Protein AF-A0A7S4QZ35-F1 (afdb_monomer_lite)

Radius of gyration: 28.63 Å; chains: 1; bounding box: 71×38×89 Å

Structure (mmCIF, N/CA/C/O backbone):
data_AF-A0A7S4QZ35-F1
#
_entry.id   AF-A0A7S4QZ35-F1
#
loop_
_atom_site.group_PDB
_atom_site.id
_atom_site.type_symbol
_atom_site.label_atom_id
_atom_site.label_alt_id
_atom_site.label_comp_id
_atom_site.label_asym_id
_atom_site.label_entity_id
_atom_site.label_seq_id
_atom_site.pdbx_PDB_ins_code
_atom_site.Cartn_x
_atom_site.Cartn_y
_atom_site.Cartn_z
_atom_site.occupancy
_atom_site.B_iso_or_equiv
_atom_site.auth_seq_id
_atom_site.auth_comp_id
_atom_site.auth_asym_id
_atom_site.auth_atom_id
_atom_site.pdbx_PDB_model_num
ATOM 1 N N . ALA A 1 1 ? -52.023 5.844 42.954 1.00 55.44 1 ALA A N 1
ATOM 2 C CA . ALA A 1 1 ? -52.613 7.054 42.353 1.00 55.44 1 ALA A CA 1
ATOM 3 C C . ALA A 1 1 ? -52.082 7.156 40.933 1.00 55.44 1 ALA A C 1
ATOM 5 O O . ALA A 1 1 ? -50.873 7.075 40.758 1.00 55.44 1 ALA A O 1
ATOM 6 N N . ALA A 1 2 ? -52.988 7.188 39.960 1.00 48.50 2 ALA A N 1
ATOM 7 C CA . ALA A 1 2 ? -52.720 7.178 38.527 1.00 48.50 2 ALA A CA 1
ATOM 8 C C . ALA A 1 2 ? -52.979 8.568 37.924 1.00 48.50 2 ALA A C 1
ATOM 10 O O . ALA A 1 2 ? -53.923 9.232 38.344 1.00 48.50 2 ALA A O 1
ATOM 11 N N . SER A 1 3 ? -52.171 8.937 36.931 1.00 65.69 3 SER A N 1
ATOM 12 C CA . SER A 1 3 ? -52.403 9.934 35.868 1.00 65.69 3 SER A CA 1
ATOM 13 C C . SER A 1 3 ? -51.435 9.504 34.757 1.00 65.69 3 SER A C 1
ATOM 15 O O . SER A 1 3 ? -50.241 9.433 35.025 1.00 65.69 3 SER A O 1
ATOM 17 N N . ASP A 1 4 ? -51.799 8.986 33.586 1.00 56.06 4 ASP A N 1
ATOM 18 C CA . ASP A 1 4 ? -52.865 9.275 32.612 1.00 56.06 4 ASP A CA 1
ATOM 19 C C . ASP A 1 4 ? -52.855 10.706 32.054 1.00 56.06 4 ASP A C 1
ATOM 21 O O . ASP A 1 4 ? -53.325 11.641 32.700 1.00 56.06 4 ASP A O 1
ATOM 25 N N . ALA A 1 5 ? -52.238 10.825 30.874 1.00 55.06 5 ALA A N 1
ATOM 26 C CA . ALA A 1 5 ? -52.517 11.716 29.739 1.00 55.06 5 ALA A CA 1
ATOM 27 C C . ALA A 1 5 ? -51.363 11.467 28.735 1.00 55.06 5 ALA A C 1
ATOM 29 O O . ALA A 1 5 ? -50.205 11.648 29.091 1.00 55.06 5 ALA A O 1
ATOM 30 N N . GLY A 1 6 ? -51.520 10.951 27.515 1.00 52.12 6 GLY A N 1
ATOM 31 C CA . GLY A 1 6 ? -52.610 11.097 26.556 1.00 52.12 6 GLY A CA 1
ATOM 32 C C . GLY A 1 6 ? -52.130 12.019 25.426 1.00 52.12 6 GLY A C 1
ATOM 33 O O . GLY A 1 6 ? -51.984 13.215 25.658 1.00 52.12 6 GLY A O 1
ATOM 34 N N . GLY A 1 7 ? -51.870 11.484 24.223 1.00 51.53 7 GLY A N 1
ATOM 35 C CA . GLY A 1 7 ? -51.596 12.315 23.040 1.00 51.53 7 GLY A CA 1
ATOM 36 C C . GLY A 1 7 ? -50.907 11.623 21.854 1.00 51.53 7 GLY A C 1
ATOM 37 O O . GLY A 1 7 ? -49.728 11.846 21.615 1.00 51.53 7 GLY A O 1
ATOM 38 N N . GLU A 1 8 ? -51.665 10.854 21.075 1.00 46.75 8 GLU A N 1
ATOM 39 C CA . GLU A 1 8 ? -51.383 10.447 19.680 1.00 46.75 8 GLU A CA 1
ATOM 40 C C . GLU A 1 8 ? -52.633 10.827 18.842 1.00 46.75 8 GLU A C 1
ATOM 42 O O . GLU A 1 8 ? -53.695 11.019 19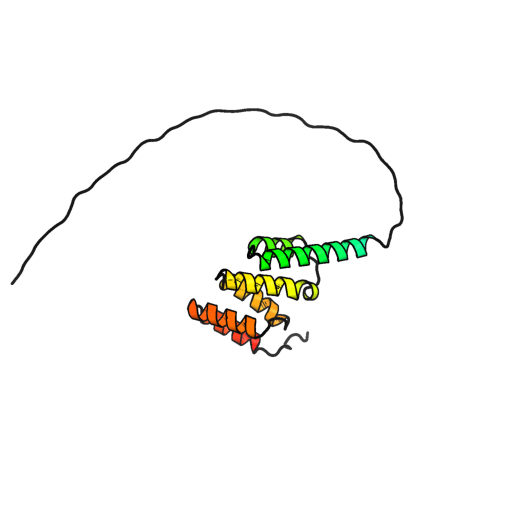.445 1.00 46.75 8 GLU A O 1
ATOM 47 N N . PRO A 1 9 ? -52.658 10.730 17.496 1.00 68.94 9 PRO A N 1
ATOM 48 C CA . PRO A 1 9 ? -51.851 11.307 16.404 1.00 68.94 9 PRO A CA 1
ATOM 49 C C . PRO A 1 9 ? -52.755 12.229 15.508 1.00 68.94 9 PRO A C 1
ATOM 51 O O . PRO A 1 9 ? -53.852 12.577 15.952 1.00 68.94 9 PRO A O 1
ATOM 54 N N . PRO A 1 10 ? -52.396 12.651 14.263 1.00 58.56 10 PRO A N 1
ATOM 55 C CA . PRO A 1 10 ? -52.648 11.774 13.108 1.00 58.56 10 PRO A CA 1
ATOM 56 C C . PRO A 1 10 ? -51.717 11.921 11.877 1.00 58.56 10 PRO A C 1
ATOM 58 O O . PRO A 1 10 ? -51.077 12.930 11.603 1.00 58.56 10 PRO A O 1
ATOM 61 N N . ARG A 1 11 ? -51.763 10.829 11.113 1.00 63.19 11 ARG A N 1
ATOM 62 C CA . ARG A 1 11 ? -51.490 10.577 9.689 1.00 63.19 11 ARG A CA 1
ATOM 63 C C . ARG A 1 11 ? -51.537 11.787 8.739 1.00 63.19 11 ARG A C 1
ATOM 65 O O . ARG A 1 11 ? -52.526 12.512 8.701 1.00 63.19 11 ARG A O 1
ATOM 72 N N . GLY A 1 12 ? -50.554 11.849 7.840 1.00 49.62 12 GLY A N 1
ATOM 73 C CA . GLY A 1 12 ? -50.600 12.630 6.602 1.00 49.62 12 GLY A CA 1
ATOM 74 C C . GLY A 1 12 ? -49.978 11.847 5.446 1.00 49.62 12 GLY A C 1
ATOM 75 O O . GLY A 1 12 ? -48.761 11.792 5.311 1.00 49.62 12 GLY A O 1
ATOM 76 N N . SER A 1 13 ? -50.830 11.207 4.650 1.00 58.34 13 SER A N 1
ATOM 77 C CA . SER A 1 13 ? -50.514 10.593 3.359 1.00 58.34 13 SER A CA 1
ATOM 78 C C . SER A 1 13 ? -50.276 11.659 2.286 1.00 58.34 13 SER A C 1
ATOM 80 O O . SER A 1 13 ? -51.043 12.616 2.223 1.00 58.34 13 SER A O 1
ATOM 82 N N . ALA A 1 14 ? -49.304 11.441 1.396 1.00 45.22 14 ALA A N 1
ATOM 83 C CA . ALA A 1 14 ? -49.311 11.988 0.034 1.00 45.22 14 ALA A CA 1
ATOM 84 C C . ALA A 1 14 ? -48.357 11.192 -0.886 1.00 45.22 14 ALA A C 1
ATOM 86 O O . ALA A 1 14 ? -47.163 11.457 -0.965 1.00 45.22 14 ALA A O 1
ATOM 87 N N . GLU A 1 15 ? -48.918 10.197 -1.568 1.00 44.91 15 GLU A N 1
ATOM 88 C CA . GLU A 1 15 ? -48.561 9.769 -2.937 1.00 44.91 15 GLU A CA 1
ATOM 89 C C . GLU A 1 15 ? -49.453 10.588 -3.916 1.00 44.91 15 GLU A C 1
ATOM 91 O O . GLU A 1 15 ? -50.362 11.263 -3.411 1.00 44.91 15 GLU A O 1
ATOM 96 N N . PRO A 1 16 ? -49.439 10.455 -5.267 1.00 65.50 16 PRO A N 1
ATOM 97 C CA . PRO A 1 16 ? -48.447 10.129 -6.328 1.00 65.50 16 PRO A CA 1
ATOM 98 C C . PRO A 1 16 ? -48.373 11.352 -7.339 1.00 65.50 16 PRO A C 1
ATOM 100 O O . PRO A 1 16 ? -48.768 12.429 -6.892 1.00 65.50 16 PRO A O 1
ATOM 103 N N . PRO A 1 17 ? -47.940 11.342 -8.647 1.00 54.59 17 PRO A N 1
ATOM 104 C CA . PRO A 1 17 ? -47.811 10.227 -9.598 1.00 54.59 17 PRO A CA 1
ATOM 105 C C . PRO A 1 17 ? -46.654 10.207 -10.619 1.00 54.59 17 PRO A C 1
ATOM 107 O O . PRO A 1 17 ? -45.898 11.149 -10.843 1.00 54.59 17 PRO A O 1
ATOM 110 N N . ALA A 1 18 ? -46.612 9.049 -11.284 1.00 49.12 18 ALA A N 1
ATOM 111 C CA . ALA A 1 18 ? -45.853 8.691 -12.468 1.00 49.12 18 ALA A CA 1
ATOM 112 C C . ALA A 1 18 ? -45.934 9.712 -13.616 1.00 49.12 18 ALA A C 1
ATOM 114 O O . ALA A 1 18 ? -47.011 10.203 -13.967 1.00 49.12 18 ALA A O 1
ATOM 115 N N . ARG A 1 19 ? -44.806 9.898 -14.312 1.00 50.28 19 ARG A N 1
ATOM 116 C CA . ARG A 1 19 ? -44.796 10.275 -15.728 1.00 50.28 19 ARG A CA 1
ATOM 117 C C . ARG A 1 19 ? -43.917 9.325 -16.531 1.00 50.28 19 ARG A C 1
ATOM 119 O O . ARG A 1 19 ? -42.717 9.205 -16.324 1.00 50.28 19 ARG A O 1
ATOM 126 N N . ARG A 1 20 ? -44.614 8.664 -17.444 1.00 48.91 20 ARG A N 1
ATOM 127 C CA . ARG A 1 20 ? -44.186 7.836 -18.563 1.00 48.91 20 ARG A CA 1
ATOM 128 C C . ARG A 1 20 ? -43.852 8.780 -19.724 1.00 48.91 20 ARG A C 1
ATOM 130 O O . ARG A 1 20 ? -44.698 9.614 -20.038 1.00 48.91 20 ARG A O 1
ATOM 137 N N . VAL A 1 21 ? -42.697 8.635 -20.370 1.00 53.06 21 VAL A N 1
ATOM 138 C CA . VAL A 1 21 ? -42.530 8.983 -21.792 1.00 53.06 21 VAL A CA 1
ATOM 139 C C . VAL A 1 21 ? -41.656 7.910 -22.430 1.00 53.06 21 VAL A C 1
ATOM 141 O O . VAL A 1 21 ? -40.621 7.526 -21.893 1.00 53.06 21 VAL A O 1
ATOM 144 N N . GLU A 1 22 ? -42.181 7.385 -23.526 1.00 43.41 22 GLU A N 1
ATOM 145 C CA . GLU A 1 22 ? -41.656 6.326 -24.374 1.00 43.41 22 GLU A CA 1
ATOM 146 C C . GLU A 1 22 ? -40.783 6.895 -25.511 1.00 43.41 22 GLU A C 1
ATOM 148 O O . GLU A 1 22 ? -40.751 8.106 -25.718 1.00 43.41 22 GLU A O 1
ATOM 153 N N . ALA A 1 23 ? -40.231 5.970 -26.310 1.00 38.00 23 ALA A N 1
ATOM 154 C CA . ALA A 1 23 ? -39.703 6.120 -27.677 1.00 38.00 23 ALA A CA 1
ATOM 155 C C . ALA A 1 23 ? -38.266 6.668 -27.804 1.00 38.00 23 ALA A C 1
ATOM 157 O O . ALA A 1 23 ? -37.895 7.621 -27.136 1.00 38.00 23 ALA A O 1
ATOM 158 N N . GLY A 1 24 ? -37.379 6.129 -28.646 1.00 38.22 24 GLY A N 1
ATOM 159 C CA . GLY A 1 24 ? -37.439 5.087 -29.687 1.00 38.22 24 GLY A CA 1
ATOM 160 C C . GLY A 1 24 ? -36.023 4.489 -29.853 1.00 38.22 24 GLY A C 1
ATOM 161 O O . GLY A 1 24 ? -35.055 5.083 -29.392 1.00 38.22 24 GLY A O 1
ATOM 162 N N . ALA A 1 25 ? -35.848 3.223 -30.232 1.00 40.72 25 ALA A N 1
ATOM 163 C CA . ALA A 1 25 ? -35.999 2.656 -31.577 1.00 40.72 25 ALA A CA 1
ATOM 164 C C . ALA A 1 25 ? -34.894 3.093 -32.569 1.00 40.72 25 ALA A C 1
ATOM 166 O O . ALA A 1 25 ? -34.857 4.251 -32.963 1.00 40.72 25 ALA A O 1
ATOM 167 N N . GLU A 1 26 ? -34.107 2.085 -32.995 1.00 39.38 26 GLU A N 1
ATOM 168 C CA . GLU A 1 26 ? -33.440 1.927 -34.313 1.00 39.38 26 GLU A CA 1
ATOM 169 C C . GLU A 1 26 ? -32.233 2.855 -34.600 1.00 39.38 26 GLU A C 1
ATOM 171 O O . GLU A 1 26 ? -32.204 3.995 -34.171 1.00 39.38 26 GLU A O 1
ATOM 176 N N . ALA A 1 27 ? -31.134 2.484 -35.270 1.00 43.72 27 ALA A N 1
ATOM 177 C CA . ALA A 1 27 ? -30.767 1.422 -36.216 1.00 43.72 27 ALA A CA 1
ATOM 178 C C . ALA A 1 27 ? -29.223 1.227 -36.125 1.00 43.72 27 ALA A C 1
ATOM 180 O O . ALA A 1 27 ? -28.507 2.168 -35.802 1.00 43.72 27 ALA A O 1
ATOM 181 N N . ALA A 1 28 ? -28.656 0.018 -36.148 1.00 40.12 28 ALA A N 1
ATOM 182 C CA . ALA A 1 28 ? -28.185 -0.736 -37.321 1.00 40.12 28 ALA A CA 1
ATOM 183 C C . ALA A 1 28 ? -27.243 0.003 -38.309 1.00 40.12 28 ALA A C 1
ATOM 185 O O . ALA A 1 28 ? -27.608 1.031 -38.869 1.00 40.12 28 ALA A O 1
ATOM 186 N N . ALA A 1 29 ? -26.129 -0.687 -38.623 1.00 37.31 29 ALA A N 1
ATOM 187 C CA . ALA A 1 29 ? -25.191 -0.512 -39.750 1.00 37.31 29 ALA A CA 1
ATOM 188 C C . ALA A 1 29 ? -24.117 0.593 -39.564 1.00 37.31 29 ALA A C 1
ATOM 190 O O . ALA A 1 29 ? -24.411 1.661 -39.057 1.00 37.31 29 ALA A O 1
ATOM 191 N N . THR A 1 30 ? -22.831 0.418 -39.884 1.00 40.03 30 THR A N 1
ATOM 192 C CA . THR A 1 30 ? -22.180 -0.391 -40.929 1.00 40.03 30 THR A CA 1
ATOM 193 C C . THR A 1 30 ? -20.739 -0.756 -40.556 1.00 40.03 30 THR A C 1
ATOM 195 O O . THR A 1 30 ? -20.040 -0.011 -39.875 1.00 40.03 30 THR A O 1
ATOM 198 N N . ALA A 1 31 ? -20.297 -1.894 -41.083 1.00 41.00 31 ALA A N 1
ATOM 199 C CA . ALA A 1 31 ? -18.917 -2.344 -41.122 1.00 41.00 31 ALA A CA 1
ATOM 200 C C . ALA A 1 31 ? -18.062 -1.597 -42.173 1.00 41.00 31 ALA A C 1
ATOM 202 O O . ALA A 1 31 ? -18.588 -0.995 -43.109 1.00 41.00 31 ALA A O 1
ATOM 203 N N . THR A 1 32 ? -16.756 -1.868 -42.071 1.00 41.31 32 THR A N 1
ATOM 204 C CA . THR A 1 32 ? -15.733 -1.999 -43.132 1.00 41.31 32 THR A CA 1
ATOM 205 C C . THR A 1 32 ? -14.934 -0.779 -43.622 1.00 41.31 32 THR A C 1
ATOM 207 O O . THR A 1 32 ? -15.470 0.205 -44.111 1.00 41.31 32 THR A O 1
ATOM 210 N N . GLU A 1 33 ? -13.611 -1.002 -43.568 1.00 40.97 33 GLU A N 1
ATOM 211 C CA . GLU A 1 33 ? -12.550 -0.582 -44.498 1.00 40.97 33 GLU A CA 1
ATOM 212 C C . GLU A 1 33 ? -11.994 0.848 -44.449 1.00 40.97 33 GLU A C 1
ATOM 214 O O . GLU A 1 33 ? -12.456 1.762 -45.120 1.00 40.97 33 GLU A O 1
ATOM 219 N N . ALA A 1 34 ? -10.829 0.959 -43.803 1.00 43.00 34 ALA A N 1
ATOM 220 C CA . ALA A 1 34 ? -9.659 1.572 -44.430 1.00 43.00 34 ALA A CA 1
ATOM 221 C C . ALA A 1 34 ? -8.405 0.791 -44.004 1.00 43.00 34 ALA A C 1
ATOM 223 O O . ALA A 1 34 ? -7.752 1.093 -43.008 1.00 43.00 34 ALA A O 1
ATOM 224 N N . ALA A 1 35 ? -8.128 -0.280 -44.746 1.00 42.12 35 ALA A N 1
ATOM 225 C CA . ALA A 1 35 ? -6.802 -0.869 -44.831 1.00 42.12 35 ALA A CA 1
ATOM 226 C C . ALA A 1 35 ? -5.953 -0.081 -45.844 1.00 42.12 35 ALA A C 1
ATOM 228 O O . ALA A 1 35 ? -6.508 0.557 -46.737 1.00 42.12 35 ALA A O 1
ATOM 229 N N . GLN A 1 36 ? -4.633 -0.290 -45.755 1.00 44.47 36 GLN A N 1
ATOM 230 C CA . GLN A 1 36 ? -3.531 0.164 -46.629 1.00 44.47 36 GLN A CA 1
ATOM 231 C C . GLN A 1 36 ? -2.868 1.466 -46.153 1.00 44.47 36 GLN A C 1
ATOM 233 O O . GLN A 1 36 ? -3.544 2.444 -45.875 1.00 44.47 36 GLN A O 1
ATOM 238 N N . ALA A 1 37 ? -1.548 1.569 -46.017 1.00 41.09 37 ALA A N 1
ATOM 239 C CA . ALA A 1 37 ? -0.425 0.766 -46.507 1.00 41.09 37 ALA A CA 1
ATOM 240 C C . ALA A 1 37 ? 0.718 0.899 -45.474 1.00 41.09 37 ALA A C 1
ATOM 242 O O . ALA A 1 37 ? 0.914 1.972 -44.917 1.00 41.09 37 ALA A O 1
ATOM 243 N N . ALA A 1 38 ? 1.323 -0.195 -45.013 1.00 44.09 38 ALA A N 1
ATOM 244 C CA . ALA A 1 38 ? 2.570 -0.736 -45.558 1.00 44.09 38 ALA A CA 1
ATOM 245 C C . ALA A 1 38 ? 3.685 0.312 -45.703 1.00 44.09 38 ALA A C 1
ATOM 247 O O . ALA A 1 38 ? 3.793 0.939 -46.747 1.00 44.09 38 ALA A O 1
ATOM 248 N N . GLU A 1 39 ? 4.554 0.393 -44.695 1.00 48.31 39 GLU A N 1
ATOM 249 C CA . GLU A 1 39 ? 6.001 0.475 -44.905 1.00 48.31 39 GLU A CA 1
ATOM 250 C C . GLU A 1 39 ? 6.633 -0.596 -44.010 1.00 48.31 39 GLU A C 1
ATOM 252 O O . GLU A 1 39 ? 6.498 -0.594 -42.786 1.00 48.31 39 GLU A O 1
ATOM 257 N N . LEU A 1 40 ? 7.239 -1.577 -44.673 1.00 51.72 40 LEU A N 1
ATOM 258 C CA . LEU A 1 40 ? 8.098 -2.594 -44.093 1.00 51.72 40 LEU A CA 1
ATOM 259 C C . LEU A 1 40 ? 9.390 -1.902 -43.656 1.00 51.72 40 LEU A C 1
ATOM 261 O O . LEU A 1 40 ? 10.249 -1.610 -44.483 1.00 51.72 40 LEU A O 1
ATOM 265 N N . GLY A 1 41 ? 9.508 -1.638 -42.361 1.00 42.28 41 GLY A N 1
ATOM 266 C CA . GLY A 1 41 ? 10.779 -1.357 -41.711 1.00 42.28 41 GLY A CA 1
ATOM 267 C C . GLY A 1 41 ? 11.196 -2.582 -40.914 1.00 42.28 41 GLY A C 1
ATOM 268 O O . GLY A 1 41 ? 10.934 -2.649 -39.718 1.00 42.28 41 GLY A O 1
ATOM 269 N N . GLU A 1 42 ? 11.810 -3.563 -41.575 1.00 55.75 42 GLU A N 1
ATOM 270 C CA . GLU A 1 42 ? 12.618 -4.583 -40.901 1.00 55.75 42 GLU A CA 1
ATOM 271 C C . GLU A 1 42 ? 13.869 -3.882 -40.355 1.00 55.75 42 GLU A C 1
ATOM 273 O O . GLU A 1 42 ? 14.906 -3.799 -41.007 1.00 55.75 42 GLU A O 1
ATOM 278 N N . GLY A 1 43 ? 13.716 -3.271 -39.183 1.00 48.81 43 GLY A N 1
ATOM 279 C CA . GLY A 1 43 ? 14.810 -2.801 -38.355 1.00 48.81 43 GLY A CA 1
ATOM 280 C C . GLY A 1 43 ? 14.975 -3.780 -37.209 1.00 48.81 43 GLY A C 1
ATOM 281 O O . GLY A 1 43 ? 14.160 -3.800 -36.291 1.00 48.81 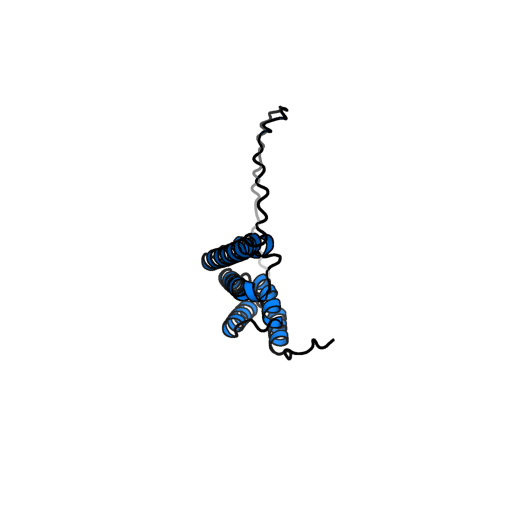43 GLY A O 1
ATOM 282 N N . GLU A 1 44 ? 16.019 -4.598 -37.276 1.00 50.19 44 GLU A N 1
ATOM 283 C CA . GLU A 1 44 ? 16.589 -5.291 -36.124 1.00 50.19 44 GLU A CA 1
ATOM 284 C C . GLU A 1 44 ? 17.029 -4.224 -35.103 1.00 50.19 44 GLU A C 1
ATOM 286 O O . GLU A 1 44 ? 18.154 -3.733 -35.123 1.00 50.19 44 GLU A O 1
ATOM 291 N N . GLY A 1 45 ? 16.088 -3.795 -34.263 1.00 50.16 45 GLY A N 1
ATOM 292 C CA . GLY A 1 45 ? 16.288 -2.901 -33.126 1.00 50.16 45 GLY A CA 1
ATOM 293 C C . GLY A 1 45 ? 16.163 -3.688 -31.828 1.00 50.16 45 GLY A C 1
ATOM 294 O O . GLY A 1 45 ? 15.308 -3.392 -30.998 1.00 50.16 45 GLY A O 1
ATOM 295 N N .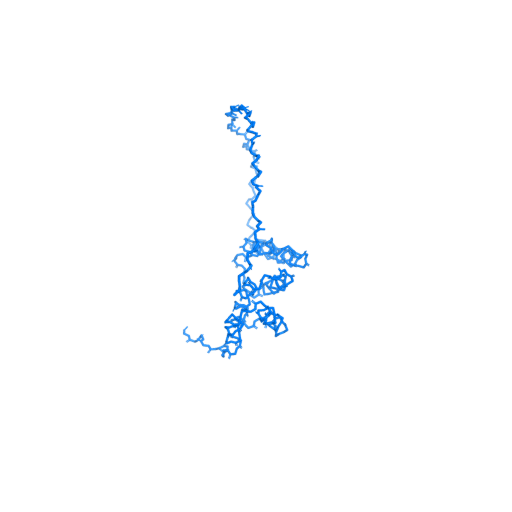 GLU A 1 46 ? 16.965 -4.741 -31.667 1.00 51.25 46 GLU A N 1
ATOM 296 C CA . GLU A 1 46 ? 17.076 -5.505 -30.416 1.00 51.25 46 GLU A CA 1
ATOM 297 C C . GLU A 1 46 ? 17.845 -4.682 -29.360 1.00 51.25 46 GLU A C 1
ATOM 299 O O . GLU A 1 46 ? 18.951 -5.033 -28.954 1.00 51.25 46 GLU A O 1
ATOM 304 N N . GLY A 1 47 ? 17.280 -3.538 -28.959 1.00 51.59 47 GLY A N 1
ATOM 305 C CA . GLY A 1 47 ? 17.874 -2.631 -27.971 1.00 51.59 47 GLY A CA 1
ATOM 306 C C . GLY A 1 47 ? 16.933 -1.548 -27.429 1.00 51.59 47 GLY A C 1
ATOM 307 O O . GLY A 1 47 ? 17.019 -1.232 -26.249 1.00 51.59 47 GLY A O 1
ATOM 308 N N . ASP A 1 48 ? 15.985 -1.044 -28.229 1.00 58.62 48 ASP A N 1
ATOM 309 C CA . ASP A 1 48 ? 15.163 0.122 -27.838 1.00 58.62 48 ASP A CA 1
ATOM 310 C C . ASP A 1 48 ? 13.947 -0.239 -26.958 1.00 58.62 48 ASP A C 1
ATOM 312 O O . ASP A 1 48 ? 13.478 0.566 -26.157 1.00 58.62 48 ASP A O 1
ATOM 316 N N . GLY A 1 49 ? 13.449 -1.478 -27.036 1.00 66.44 49 GLY A N 1
ATOM 317 C CA . GLY A 1 49 ? 12.231 -1.879 -26.315 1.00 66.44 49 GLY A CA 1
ATOM 318 C C . GLY A 1 49 ? 12.387 -1.997 -24.793 1.00 66.44 49 GLY A C 1
ATOM 319 O O . GLY A 1 49 ? 11.395 -1.919 -24.068 1.00 66.44 49 GLY A O 1
ATOM 320 N N . GLU A 1 50 ? 13.609 -2.197 -24.293 1.00 74.31 50 GLU A N 1
ATOM 321 C CA . GLU A 1 50 ? 13.868 -2.293 -22.850 1.00 74.31 50 GLU A CA 1
ATOM 322 C C . GLU A 1 50 ? 13.962 -0.903 -22.201 1.00 74.31 50 GLU A C 1
ATOM 324 O O . GLU A 1 50 ? 13.394 -0.688 -21.129 1.00 74.31 50 GLU A O 1
ATOM 329 N N . GLU A 1 51 ? 14.590 0.062 -22.881 1.00 81.38 51 GLU A N 1
ATOM 330 C CA . GLU A 1 51 ? 14.656 1.457 -22.429 1.00 81.38 51 GLU A CA 1
ATOM 331 C C . GLU A 1 51 ? 13.269 2.116 -22.440 1.00 81.38 51 GLU A C 1
ATOM 333 O O . GLU A 1 51 ? 12.895 2.791 -21.475 1.00 81.38 51 GLU A O 1
ATOM 338 N N . ASP A 1 52 ? 12.464 1.842 -23.471 1.00 86.94 52 ASP A N 1
ATOM 339 C CA . ASP A 1 52 ? 11.080 2.313 -23.562 1.00 86.94 52 ASP A CA 1
ATOM 340 C C . ASP A 1 52 ? 10.202 1.744 -22.434 1.00 86.94 52 ASP A C 1
ATOM 342 O O . ASP A 1 52 ? 9.396 2.464 -21.836 1.00 86.94 52 ASP A O 1
ATOM 346 N N . ALA A 1 53 ? 10.379 0.464 -22.086 1.00 88.00 53 ALA A N 1
ATOM 347 C CA . ALA A 1 53 ? 9.647 -0.166 -20.988 1.00 88.00 53 ALA A CA 1
ATOM 348 C C . ALA A 1 53 ? 10.047 0.405 -19.618 1.00 88.00 53 ALA A C 1
ATOM 350 O O . ALA A 1 53 ? 9.188 0.614 -18.754 1.00 88.00 53 ALA A O 1
ATOM 351 N N . GLU A 1 54 ? 11.336 0.681 -19.402 1.00 90.56 54 GLU A N 1
ATOM 352 C CA . GLU A 1 54 ? 11.802 1.309 -18.166 1.00 90.56 54 GLU A CA 1
ATOM 353 C C . GLU A 1 54 ? 11.290 2.751 -18.039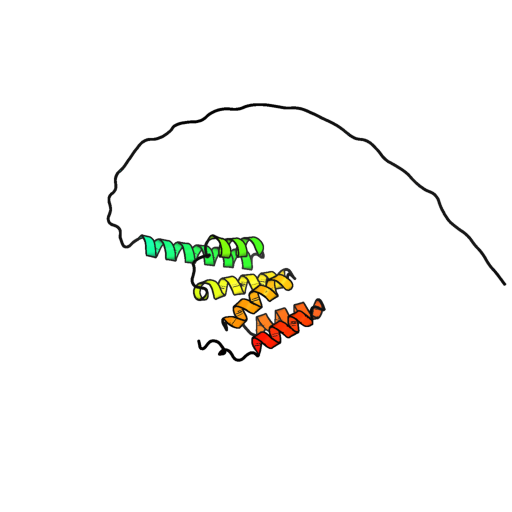 1.00 90.56 54 GLU A C 1
ATOM 355 O O . GLU A 1 54 ? 10.856 3.160 -16.955 1.00 90.56 54 GLU A O 1
ATOM 360 N N . LEU A 1 55 ? 11.291 3.518 -19.135 1.00 93.56 55 LEU A N 1
ATOM 361 C CA . LEU A 1 55 ? 10.737 4.869 -19.162 1.00 93.56 55 LEU A CA 1
ATOM 362 C C . LEU A 1 55 ? 9.236 4.860 -18.848 1.00 93.56 55 LEU A C 1
ATOM 364 O O . LEU A 1 55 ? 8.809 5.573 -17.938 1.00 93.56 55 LEU A O 1
ATOM 368 N N . ALA A 1 56 ? 8.462 3.999 -19.513 1.00 93.81 56 ALA A N 1
ATOM 369 C CA . ALA A 1 56 ? 7.029 3.851 -19.264 1.00 93.81 56 ALA A CA 1
ATOM 370 C C . ALA A 1 56 ? 6.733 3.480 -17.800 1.00 93.81 56 ALA A C 1
ATOM 372 O O . ALA A 1 56 ? 5.833 4.045 -17.174 1.00 93.81 56 ALA A O 1
ATOM 373 N N . LEU A 1 57 ? 7.534 2.587 -17.203 1.00 95.06 57 LEU A N 1
ATOM 374 C CA . LEU A 1 57 ? 7.405 2.240 -15.788 1.00 95.06 57 LEU A CA 1
ATOM 375 C C . LEU A 1 57 ? 7.672 3.446 -14.873 1.00 95.06 57 LEU A C 1
ATOM 377 O O . LEU A 1 57 ? 6.931 3.671 -13.913 1.00 95.06 57 LEU A O 1
ATOM 381 N N . ARG A 1 58 ? 8.721 4.229 -15.148 1.00 96.00 58 ARG A N 1
ATOM 382 C CA . ARG A 1 58 ? 9.035 5.439 -14.368 1.00 96.00 58 ARG A CA 1
ATOM 383 C C . ARG A 1 58 ? 7.903 6.463 -14.455 1.00 96.00 58 ARG A C 1
ATOM 385 O O . ARG A 1 58 ? 7.533 7.037 -13.431 1.00 96.00 58 ARG A O 1
ATOM 392 N N . GLU A 1 59 ? 7.327 6.655 -15.638 1.00 97.19 59 GLU A N 1
ATOM 393 C CA . GLU A 1 59 ? 6.183 7.547 -15.849 1.00 97.19 59 GLU A CA 1
ATOM 394 C C . GLU A 1 59 ? 4.934 7.068 -15.099 1.00 97.19 59 GLU A C 1
ATOM 396 O O . GLU A 1 59 ? 4.293 7.863 -14.407 1.00 97.19 59 GLU A O 1
ATOM 401 N N . ALA A 1 60 ? 4.628 5.770 -15.144 1.00 97.38 60 ALA A N 1
ATOM 402 C CA . ALA A 1 60 ? 3.511 5.184 -14.407 1.00 97.38 60 ALA A CA 1
ATOM 403 C C . ALA A 1 60 ? 3.673 5.343 -12.884 1.00 97.38 60 ALA A C 1
ATOM 405 O O . ALA A 1 60 ? 2.737 5.751 -12.191 1.00 97.38 60 ALA A O 1
ATOM 406 N N . ILE A 1 61 ? 4.876 5.097 -12.352 1.00 97.75 61 ILE A N 1
ATOM 407 C CA . ILE A 1 61 ? 5.194 5.315 -10.932 1.00 97.75 61 ILE A CA 1
ATOM 408 C C . ILE A 1 61 ? 5.028 6.794 -10.561 1.00 97.75 61 ILE A C 1
ATOM 410 O O . ILE A 1 61 ? 4.405 7.107 -9.544 1.00 97.75 61 ILE A O 1
ATOM 414 N N . HIS A 1 62 ? 5.543 7.709 -11.386 1.00 97.88 62 HIS A N 1
ATOM 415 C CA . HIS A 1 62 ? 5.409 9.149 -11.164 1.00 97.88 62 HIS A CA 1
ATOM 416 C C . HIS A 1 62 ? 3.941 9.609 -11.195 1.00 97.88 62 HIS A C 1
ATOM 418 O O . HIS A 1 62 ? 3.521 10.422 -10.364 1.00 97.88 62 HIS A O 1
ATOM 424 N N . CYS A 1 63 ? 3.142 9.063 -12.112 1.00 98.12 63 CYS A N 1
ATOM 425 C CA . CYS A 1 63 ? 1.706 9.311 -12.195 1.00 98.12 63 CYS A CA 1
ATOM 426 C C . CYS A 1 63 ? 0.994 8.860 -10.911 1.00 98.12 63 CYS A C 1
ATOM 428 O O . CYS A 1 63 ? 0.313 9.661 -10.268 1.00 98.12 63 CYS A O 1
ATOM 430 N N . ALA A 1 64 ? 1.232 7.622 -10.465 1.00 98.12 64 ALA A N 1
ATOM 431 C CA . ALA A 1 64 ? 0.655 7.096 -9.229 1.00 98.12 64 ALA A CA 1
ATOM 432 C C . ALA A 1 64 ? 1.042 7.928 -7.992 1.00 98.12 64 ALA A C 1
ATOM 434 O O . ALA A 1 64 ? 0.196 8.196 -7.137 1.00 98.12 64 ALA A O 1
ATOM 435 N N . LEU A 1 65 ? 2.298 8.380 -7.904 1.00 98.00 65 LEU A N 1
ATOM 436 C CA . LEU A 1 65 ? 2.758 9.275 -6.837 1.00 98.00 65 LEU A CA 1
ATOM 437 C C . LEU A 1 65 ? 1.996 10.604 -6.843 1.00 98.00 65 LEU A C 1
ATOM 439 O O . LEU A 1 65 ? 1.508 11.038 -5.799 1.00 98.00 65 LEU A O 1
ATOM 443 N N . SER A 1 66 ? 1.866 11.223 -8.015 1.00 98.25 66 SER A N 1
ATOM 444 C CA . SER A 1 66 ? 1.182 12.510 -8.184 1.00 98.25 66 SER A CA 1
ATOM 445 C C . SER A 1 66 ? -0.301 12.420 -7.812 1.00 98.25 66 SER A C 1
ATOM 447 O O . SER A 1 66 ? -0.821 13.288 -7.107 1.00 98.25 66 SER A O 1
ATOM 449 N N . LEU A 1 67 ? -0.971 11.338 -8.221 1.00 98.44 67 LEU A N 1
ATOM 450 C CA . LEU A 1 67 ? -2.366 11.055 -7.873 1.00 98.44 67 LEU A CA 1
ATOM 451 C C . LEU A 1 67 ? -2.534 10.838 -6.363 1.00 98.44 67 LEU A C 1
ATOM 453 O O . LEU A 1 67 ? -3.382 11.466 -5.730 1.00 98.44 67 LEU A O 1
ATOM 457 N N . ALA A 1 68 ? -1.666 10.034 -5.741 1.00 97.19 68 ALA A N 1
ATOM 458 C CA . ALA A 1 68 ? -1.708 9.807 -4.298 1.00 97.19 68 ALA A CA 1
ATOM 459 C C . ALA A 1 68 ? -1.488 11.105 -3.495 1.00 97.19 68 ALA A C 1
ATOM 461 O O . ALA A 1 68 ? -2.184 11.351 -2.504 1.00 97.19 68 ALA A O 1
ATOM 462 N N . GLN A 1 69 ? -0.556 11.962 -3.925 1.00 96.31 69 GLN A N 1
ATOM 463 C CA . GLN A 1 69 ? -0.312 13.280 -3.323 1.00 96.31 69 GLN A CA 1
ATOM 464 C C . GLN A 1 69 ? -1.513 14.222 -3.482 1.00 96.31 69 GLN A C 1
ATOM 466 O O . GLN A 1 69 ? -1.848 14.942 -2.541 1.00 96.31 69 GLN A O 1
ATOM 471 N N . SER A 1 70 ? -2.196 14.153 -4.626 1.00 96.88 70 SER A N 1
ATOM 472 C CA . SER A 1 70 ? -3.424 14.907 -4.920 1.00 96.88 70 SER A CA 1
ATOM 473 C C . SER A 1 70 ? -4.673 14.324 -4.246 1.00 96.88 70 SER A C 1
ATOM 475 O O . SER A 1 70 ? -5.734 14.940 -4.283 1.00 96.88 70 SER A O 1
ATOM 477 N N . ASN A 1 71 ? -4.522 13.201 -3.531 1.00 93.31 71 ASN A N 1
ATOM 478 C CA . ASN A 1 71 ? -5.569 12.490 -2.792 1.00 93.31 71 ASN A CA 1
ATOM 479 C C . ASN A 1 71 ? -6.567 11.706 -3.673 1.00 93.31 71 ASN A C 1
ATOM 481 O O . ASN A 1 71 ? -7.609 11.271 -3.168 1.00 93.31 71 ASN A O 1
ATOM 485 N N . ASP A 1 72 ? -6.210 11.463 -4.936 1.00 97.19 72 ASP A N 1
ATOM 486 C CA . ASP A 1 72 ? -6.926 10.619 -5.903 1.00 97.19 72 ASP A CA 1
ATOM 487 C C . ASP A 1 72 ? -6.446 9.165 -5.764 1.00 97.19 72 ASP A C 1
ATOM 489 O O . ASP A 1 72 ? -5.698 8.615 -6.574 1.00 97.19 72 ASP A O 1
ATOM 493 N N . VAL A 1 73 ? -6.783 8.564 -4.618 1.00 97.19 73 VAL A N 1
ATOM 494 C CA . VAL A 1 73 ? -6.170 7.300 -4.173 1.00 97.19 73 VAL A CA 1
ATOM 495 C C . VAL A 1 73 ? -6.613 6.104 -5.010 1.00 97.19 73 VAL A C 1
ATOM 497 O O . VAL A 1 73 ? -5.823 5.185 -5.215 1.00 97.19 73 VAL A O 1
ATOM 500 N N . ASP A 1 74 ? -7.862 6.092 -5.477 1.00 97.25 74 ASP A N 1
ATOM 501 C CA . ASP A 1 74 ? -8.390 4.978 -6.267 1.00 97.25 74 ASP A CA 1
ATOM 502 C C . ASP A 1 74 ? -7.742 4.944 -7.661 1.00 97.25 74 ASP A C 1
ATOM 504 O O . ASP A 1 74 ? -7.259 3.887 -8.070 1.00 97.25 74 ASP A O 1
ATOM 508 N N . GLU A 1 75 ? -7.591 6.095 -8.324 1.00 97.88 75 GLU A N 1
ATOM 509 C CA . GLU A 1 75 ? -6.834 6.220 -9.573 1.00 97.88 75 GLU A CA 1
ATOM 510 C C . GLU A 1 75 ? -5.354 5.858 -9.388 1.00 97.88 75 GLU A C 1
ATOM 512 O O . GLU A 1 75 ? -4.792 5.125 -10.200 1.00 97.88 75 GLU A O 1
ATOM 517 N N . ALA A 1 76 ? -4.709 6.305 -8.302 1.00 97.81 76 ALA A N 1
ATOM 518 C CA . ALA A 1 76 ? -3.315 5.947 -8.024 1.00 97.81 76 ALA A CA 1
ATOM 519 C C . ALA A 1 76 ? -3.121 4.423 -7.916 1.00 97.81 76 ALA A C 1
ATOM 521 O O . ALA A 1 76 ? -2.154 3.862 -8.435 1.00 97.81 76 ALA A O 1
ATOM 522 N N . VAL A 1 77 ? -4.054 3.739 -7.249 1.00 97.19 77 VAL A N 1
ATOM 523 C CA . VAL A 1 77 ? -4.053 2.276 -7.109 1.00 97.19 77 VAL A CA 1
ATOM 524 C C . VAL A 1 77 ? -4.310 1.601 -8.448 1.00 97.19 77 VAL A C 1
ATOM 526 O O . VAL A 1 77 ? -3.679 0.586 -8.746 1.00 97.19 77 VAL A O 1
ATOM 529 N N . GLU A 1 78 ? -5.213 2.148 -9.258 1.00 97.56 78 GLU A N 1
ATOM 530 C CA . GLU A 1 78 ? -5.498 1.630 -10.589 1.00 97.56 78 GLU A CA 1
ATOM 531 C C . GLU A 1 78 ? -4.276 1.717 -11.507 1.00 97.56 78 GLU A C 1
ATOM 533 O O . GLU A 1 78 ? -3.930 0.708 -12.120 1.00 97.56 78 GLU A O 1
ATOM 538 N N . VAL A 1 79 ? -3.554 2.842 -11.514 1.00 97.75 79 VAL A N 1
ATOM 539 C CA . VAL A 1 79 ? -2.290 2.983 -12.259 1.00 97.75 79 VAL A CA 1
ATOM 540 C C . VAL A 1 79 ? -1.276 1.930 -11.810 1.00 97.75 79 VAL A C 1
ATOM 542 O O . VAL A 1 79 ? -0.732 1.204 -12.640 1.00 97.75 79 VAL A O 1
ATOM 545 N N . LEU A 1 80 ? -1.066 1.761 -10.499 1.00 96.56 80 LEU A N 1
ATOM 546 C CA . LEU A 1 80 ? -0.140 0.739 -9.993 1.00 96.56 80 LEU A CA 1
ATOM 547 C C . LEU A 1 80 ? -0.565 -0.688 -10.352 1.00 96.56 80 LEU A C 1
ATOM 549 O O . LEU A 1 80 ? 0.282 -1.562 -10.527 1.00 96.56 80 LEU A O 1
ATOM 553 N N . ARG A 1 81 ? -1.868 -0.953 -10.435 1.00 95.94 81 ARG A N 1
ATOM 554 C CA . ARG A 1 81 ? -2.385 -2.278 -10.773 1.00 95.94 81 ARG A CA 1
ATOM 555 C C . ARG A 1 81 ? -2.274 -2.570 -12.265 1.00 95.94 81 ARG A C 1
ATOM 557 O O . ARG A 1 81 ? -1.937 -3.695 -12.612 1.00 95.94 81 ARG A O 1
ATOM 564 N N . CYS A 1 82 ? -2.622 -1.611 -13.116 1.00 95.19 82 CYS A N 1
ATOM 565 C CA . CYS A 1 82 ? -2.720 -1.805 -14.560 1.00 95.19 82 CYS A CA 1
ATOM 566 C C . CYS A 1 82 ? -1.358 -1.632 -15.236 1.00 95.19 82 CYS A C 1
ATOM 568 O O . CYS A 1 82 ? -0.899 -2.540 -15.924 1.00 95.19 82 CYS A O 1
ATOM 570 N N . GLU A 1 83 ? -0.678 -0.521 -14.958 1.00 95.44 83 GLU A N 1
ATOM 571 C CA . GLU A 1 83 ? 0.556 -0.136 -15.651 1.00 95.44 83 GLU A CA 1
ATOM 572 C C . GLU A 1 83 ? 1.802 -0.740 -14.990 1.00 95.44 83 GLU A C 1
ATOM 574 O O . GLU A 1 83 ? 2.789 -1.049 -15.653 1.00 95.44 83 GLU A O 1
ATOM 579 N N . CYS A 1 84 ? 1.750 -0.991 -13.678 1.00 95.00 84 CYS A N 1
ATOM 580 C CA . CYS A 1 84 ? 2.885 -1.531 -12.923 1.00 95.00 84 CYS A CA 1
ATOM 581 C C . CYS A 1 84 ? 2.735 -3.018 -12.545 1.00 95.00 84 CYS A C 1
ATOM 583 O O . CYS A 1 84 ? 3.477 -3.507 -11.691 1.00 95.00 84 CYS A O 1
ATOM 585 N N . ALA A 1 85 ? 1.811 -3.758 -13.172 1.00 92.69 85 ALA A N 1
ATOM 586 C CA . ALA A 1 85 ? 1.458 -5.136 -12.797 1.00 92.69 85 ALA A CA 1
ATOM 587 C C . ALA A 1 85 ? 2.660 -6.097 -12.716 1.00 92.69 85 ALA A C 1
ATOM 589 O O . ALA A 1 85 ? 2.718 -6.965 -11.843 1.00 92.69 85 ALA A O 1
ATOM 590 N N . HIS A 1 86 ? 3.618 -5.932 -13.631 1.00 91.25 86 HIS A N 1
ATOM 591 C CA . HIS A 1 86 ? 4.792 -6.797 -13.778 1.00 91.25 86 HIS A CA 1
ATOM 592 C C . HIS A 1 86 ? 6.062 -6.194 -13.164 1.00 91.25 86 HIS A C 1
ATOM 594 O O . HIS A 1 86 ? 7.126 -6.812 -13.210 1.00 91.25 86 HIS A O 1
ATOM 600 N N . ALA A 1 87 ? 5.970 -4.994 -12.587 1.00 93.12 87 ALA A N 1
ATOM 601 C CA . ALA A 1 87 ? 7.129 -4.299 -12.062 1.00 93.12 87 ALA A CA 1
ATOM 602 C C . ALA A 1 87 ? 7.643 -4.953 -10.766 1.00 93.12 87 ALA A C 1
ATOM 604 O O . ALA A 1 87 ? 6.857 -5.430 -9.935 1.00 93.12 87 ALA A O 1
ATOM 605 N N . PRO A 1 88 ? 8.966 -4.943 -10.524 1.00 91.50 88 PRO A N 1
ATOM 606 C CA . PRO A 1 88 ? 9.521 -5.421 -9.268 1.00 91.50 88 PRO A CA 1
ATOM 607 C C . PRO A 1 88 ? 8.936 -4.654 -8.078 1.00 91.50 88 PRO A C 1
ATOM 609 O O . PRO A 1 88 ? 8.930 -3.424 -8.053 1.00 91.50 88 PRO A O 1
ATOM 612 N N . ARG A 1 89 ? 8.530 -5.367 -7.021 1.00 89.56 89 ARG A N 1
ATOM 613 C CA . ARG A 1 89 ? 7.952 -4.749 -5.808 1.00 89.56 89 ARG A CA 1
ATOM 614 C C . ARG A 1 89 ? 8.837 -3.662 -5.198 1.00 89.56 89 ARG A C 1
ATOM 616 O O . ARG A 1 89 ? 8.328 -2.688 -4.654 1.00 89.56 89 ARG A O 1
ATOM 623 N N . ALA A 1 90 ? 10.156 -3.828 -5.307 1.00 89.38 90 ALA A N 1
ATOM 624 C CA . ALA A 1 90 ? 11.133 -2.852 -4.846 1.00 89.38 90 ALA A CA 1
ATOM 625 C C . ALA A 1 90 ? 11.018 -1.503 -5.575 1.00 89.38 90 ALA A C 1
ATOM 627 O O . ALA A 1 90 ? 11.157 -0.474 -4.919 1.00 89.38 90 ALA A O 1
ATOM 628 N N . ALA A 1 91 ? 10.723 -1.511 -6.880 1.00 92.69 91 ALA A N 1
ATOM 629 C CA . ALA A 1 91 ? 10.531 -0.304 -7.684 1.00 92.69 91 ALA A CA 1
ATOM 630 C C . ALA A 1 91 ? 9.233 0.431 -7.311 1.00 92.69 91 ALA A C 1
ATOM 632 O O . ALA A 1 91 ? 9.168 1.652 -7.374 1.00 92.69 91 ALA A O 1
ATOM 633 N N . LEU A 1 92 ? 8.215 -0.302 -6.850 1.00 95.00 92 LEU A N 1
ATOM 634 C CA . LEU A 1 92 ? 6.908 0.257 -6.483 1.00 95.00 92 LEU A CA 1
ATOM 635 C C . LEU A 1 92 ? 6.804 0.701 -5.020 1.00 95.00 92 LEU A C 1
ATOM 637 O O . LEU A 1 92 ? 5.746 1.162 -4.595 1.00 95.00 92 LEU A O 1
ATOM 641 N N . ALA A 1 93 ? 7.859 0.520 -4.224 1.00 92.44 93 ALA A N 1
ATOM 642 C CA . ALA A 1 93 ? 7.809 0.715 -2.778 1.00 92.44 93 ALA A CA 1
ATOM 643 C C . ALA A 1 93 ? 7.372 2.134 -2.385 1.00 92.44 93 ALA A C 1
ATOM 645 O O . ALA A 1 93 ? 6.510 2.294 -1.524 1.00 92.44 93 ALA A O 1
ATOM 646 N N . GLU A 1 94 ? 7.941 3.145 -3.041 1.00 94.88 94 GLU A N 1
ATOM 647 C CA . GLU A 1 94 ? 7.649 4.551 -2.763 1.00 94.88 94 GLU A CA 1
ATOM 648 C C . GLU A 1 94 ? 6.212 4.916 -3.151 1.00 94.88 94 GLU A C 1
ATOM 650 O O . GLU A 1 94 ? 5.477 5.477 -2.340 1.00 94.88 94 GLU A O 1
ATOM 655 N N . ALA A 1 95 ? 5.760 4.508 -4.340 1.00 96.62 95 ALA A N 1
ATOM 656 C CA . ALA A 1 95 ? 4.389 4.756 -4.778 1.00 96.62 95 ALA A CA 1
ATOM 657 C C . ALA A 1 95 ? 3.353 4.055 -3.887 1.00 96.62 95 ALA A C 1
ATOM 659 O O . ALA A 1 95 ? 2.346 4.653 -3.513 1.00 96.62 95 ALA A O 1
ATOM 660 N N . ARG A 1 96 ? 3.615 2.811 -3.465 1.00 97.19 96 ARG A N 1
ATOM 661 C CA . ARG A 1 96 ? 2.750 2.086 -2.518 1.00 97.19 96 ARG A CA 1
ATOM 662 C C . ARG A 1 96 ? 2.717 2.762 -1.146 1.00 97.19 96 ARG A C 1
ATOM 664 O O . ARG A 1 96 ? 1.663 2.792 -0.517 1.00 97.19 96 ARG A O 1
ATOM 671 N N . LEU A 1 97 ? 3.835 3.323 -0.685 1.00 97.19 97 LEU A N 1
ATOM 672 C CA . LEU A 1 97 ? 3.867 4.094 0.557 1.00 97.19 97 LEU A CA 1
ATOM 673 C C . LEU A 1 97 ? 3.030 5.376 0.440 1.00 97.19 97 LEU A C 1
ATOM 675 O O . LEU A 1 97 ? 2.207 5.640 1.314 1.00 97.19 97 LEU A O 1
ATOM 679 N N . ALA A 1 98 ? 3.167 6.118 -0.662 1.00 97.62 98 ALA A N 1
ATOM 680 C CA . ALA A 1 98 ? 2.372 7.318 -0.913 1.00 97.62 98 ALA A CA 1
ATOM 681 C C . ALA A 1 98 ? 0.864 7.015 -0.967 1.00 97.62 98 ALA A C 1
ATOM 683 O O . ALA A 1 98 ? 0.066 7.747 -0.380 1.00 97.62 98 ALA A O 1
ATOM 684 N N . VAL A 1 99 ? 0.470 5.908 -1.610 1.00 98.12 99 VAL A N 1
ATOM 685 C CA . VAL A 1 99 ? -0.919 5.415 -1.626 1.00 98.12 99 VAL A CA 1
ATOM 686 C C . VAL A 1 99 ? -1.408 5.081 -0.217 1.00 98.12 99 VAL A C 1
ATOM 688 O O . VAL A 1 99 ? -2.521 5.452 0.152 1.00 98.12 99 VAL A O 1
ATOM 691 N N . LEU A 1 100 ? -0.585 4.419 0.600 1.00 98.00 100 LEU A N 1
ATOM 692 C CA . LEU A 1 100 ? -0.934 4.103 1.985 1.00 98.00 100 LEU A CA 1
ATOM 693 C C . LEU A 1 100 ? -1.176 5.376 2.804 1.00 98.00 100 LEU A C 1
ATOM 695 O O . LEU A 1 100 ? -2.194 5.487 3.489 1.00 98.00 100 LEU A O 1
ATOM 699 N N . GLU A 1 101 ? -0.283 6.358 2.712 1.00 97.44 101 GLU A N 1
ATOM 700 C CA . GLU A 1 101 ? -0.465 7.649 3.380 1.00 97.44 101 GLU A CA 1
ATOM 701 C C . GLU A 1 101 ? -1.717 8.381 2.885 1.00 97.44 101 GLU A C 1
ATOM 703 O O . GLU A 1 101 ? -2.423 9.011 3.676 1.00 97.44 101 GLU A O 1
ATOM 708 N N . ALA A 1 102 ? -2.035 8.270 1.595 1.00 97.69 102 ALA A N 1
ATOM 709 C CA . ALA A 1 102 ? -3.254 8.829 1.033 1.00 97.69 102 ALA A CA 1
ATOM 710 C C . ALA A 1 102 ? -4.512 8.127 1.576 1.00 97.69 102 ALA A C 1
ATOM 712 O O . ALA A 1 102 ? -5.469 8.802 1.961 1.00 97.69 102 ALA A O 1
ATOM 713 N N . TYR A 1 103 ? -4.501 6.797 1.732 1.00 98.25 103 TYR A N 1
ATOM 714 C CA . TYR A 1 103 ? -5.580 6.089 2.427 1.00 98.25 103 TYR A CA 1
ATOM 715 C C . TYR A 1 103 ? -5.768 6.583 3.863 1.00 98.25 103 TYR A C 1
ATOM 717 O O . TYR A 1 103 ? -6.910 6.764 4.290 1.00 98.25 103 TYR A O 1
ATOM 725 N N . LEU A 1 104 ? -4.679 6.847 4.593 1.00 96.81 104 LEU A N 1
ATOM 726 C CA . LEU A 1 104 ? -4.753 7.406 5.946 1.00 96.81 104 LEU A CA 1
ATOM 727 C C . LEU A 1 104 ? -5.377 8.807 5.955 1.00 96.81 104 LEU A C 1
ATOM 729 O O . LEU A 1 104 ? -6.249 9.068 6.780 1.00 96.81 104 LEU A O 1
ATOM 733 N N . ARG A 1 105 ? -5.004 9.687 5.013 1.00 95.94 105 ARG A N 1
ATOM 734 C CA . ARG A 1 105 ? -5.629 11.018 4.857 1.00 95.94 105 ARG A CA 1
ATOM 735 C C . ARG A 1 105 ? -7.123 10.942 4.532 1.00 95.94 105 ARG A C 1
ATOM 737 O O . ARG A 1 105 ? -7.869 11.847 4.889 1.00 95.94 105 ARG A O 1
ATOM 744 N N . ARG A 1 106 ? -7.557 9.880 3.849 1.00 96.25 106 ARG A N 1
ATOM 745 C CA . ARG A 1 106 ? -8.956 9.608 3.479 1.00 96.25 106 ARG A CA 1
ATOM 746 C C . ARG A 1 106 ? -9.741 8.833 4.539 1.00 96.25 106 ARG A C 1
ATOM 748 O O . ARG A 1 106 ? -10.864 8.431 4.247 1.00 96.25 106 ARG A O 1
ATOM 755 N N . GLU A 1 107 ? -9.153 8.576 5.709 1.00 94.81 107 GLU A N 1
ATOM 756 C CA . GLU A 1 107 ? -9.745 7.761 6.782 1.00 94.81 107 GLU A CA 1
ATOM 757 C C . GLU A 1 107 ? -10.121 6.330 6.335 1.00 94.81 107 GLU A C 1
ATOM 759 O O . GLU A 1 107 ? -10.948 5.654 6.944 1.00 94.81 107 GLU A O 1
ATOM 764 N N . ARG A 1 108 ? -9.478 5.811 5.279 1.00 96.31 108 ARG A N 1
ATOM 765 C CA . ARG A 1 108 ? -9.695 4.452 4.751 1.00 96.31 108 ARG A CA 1
ATOM 766 C C . ARG A 1 108 ? -8.773 3.451 5.443 1.00 96.31 108 ARG A C 1
ATOM 768 O O . ARG A 1 108 ? -7.910 2.836 4.815 1.00 96.31 108 ARG A O 1
ATOM 775 N N . ALA A 1 109 ? -8.950 3.304 6.754 1.00 95.19 109 ALA A N 1
ATOM 776 C CA . ALA A 1 109 ? -8.055 2.523 7.610 1.00 95.19 109 ALA A CA 1
ATOM 777 C C . ALA A 1 109 ? -7.976 1.030 7.229 1.00 95.19 109 ALA A C 1
ATOM 779 O O . ALA A 1 109 ? -6.905 0.429 7.338 1.00 95.19 109 ALA A O 1
ATOM 780 N N . ASP A 1 110 ? -9.064 0.441 6.723 1.00 94.38 110 ASP A N 1
ATOM 781 C CA . ASP A 1 110 ? -9.087 -0.963 6.288 1.00 94.38 110 ASP A CA 1
ATOM 782 C C . ASP A 1 110 ? -8.151 -1.205 5.095 1.00 94.38 110 ASP A C 1
ATOM 784 O O . ASP A 1 110 ? -7.259 -2.055 5.166 1.00 94.38 110 ASP A O 1
ATOM 788 N N . ALA A 1 111 ? -8.285 -0.391 4.041 1.00 96.06 111 ALA A N 1
ATOM 789 C CA . ALA A 1 111 ? -7.436 -0.460 2.851 1.00 96.06 111 ALA A CA 1
ATOM 790 C C . ALA A 1 111 ? -5.968 -0.139 3.186 1.00 96.06 111 ALA A C 1
ATOM 792 O O . ALA A 1 111 ? -5.051 -0.839 2.748 1.00 96.06 111 ALA A O 1
ATOM 793 N N . ALA A 1 112 ? -5.740 0.869 4.039 1.00 97.25 112 ALA A N 1
ATOM 794 C CA . ALA A 1 112 ? -4.406 1.191 4.541 1.00 97.25 112 ALA A CA 1
ATOM 795 C C . ALA A 1 112 ? -3.773 0.003 5.285 1.00 97.25 112 ALA A C 1
ATOM 797 O O . ALA A 1 112 ? -2.590 -0.278 5.101 1.00 97.25 112 ALA A O 1
ATOM 798 N N . SER A 1 113 ? -4.554 -0.728 6.087 1.00 96.62 113 SER A N 1
ATOM 799 C CA . SER A 1 113 ? -4.077 -1.891 6.846 1.00 96.62 113 SER A CA 1
ATOM 800 C C . SER A 1 113 ? -3.658 -3.051 5.954 1.00 96.62 113 SER A C 1
ATOM 802 O O . SER A 1 113 ? -2.645 -3.699 6.218 1.00 96.62 113 SER A O 1
ATOM 804 N N . GLU A 1 114 ? -4.416 -3.321 4.893 1.00 96.12 114 GLU A N 1
ATOM 805 C CA . GLU A 1 114 ? -4.075 -4.370 3.931 1.00 96.12 114 GLU A CA 1
ATOM 806 C C . GLU A 1 114 ? -2.755 -4.074 3.219 1.00 96.12 114 GLU A C 1
ATOM 808 O O . GLU A 1 114 ? -1.883 -4.945 3.142 1.00 96.12 114 GLU A O 1
ATOM 813 N N . LEU A 1 115 ? -2.572 -2.833 2.765 1.00 96.25 115 LEU A N 1
ATOM 814 C CA . LEU A 1 115 ? -1.336 -2.406 2.117 1.00 96.25 115 LEU A CA 1
ATOM 815 C C . LEU A 1 115 ? -0.155 -2.374 3.102 1.00 96.25 115 LEU A C 1
ATOM 817 O O . LEU A 1 115 ? 0.943 -2.826 2.768 1.00 96.25 115 LEU A O 1
ATOM 821 N N . ALA A 1 116 ? -0.383 -1.933 4.343 1.00 96.69 116 ALA A N 1
ATOM 822 C CA . ALA A 1 116 ? 0.623 -1.920 5.403 1.00 96.69 116 ALA A CA 1
ATOM 823 C C . ALA A 1 116 ? 1.167 -3.319 5.714 1.00 96.69 116 ALA A C 1
ATOM 825 O O . ALA A 1 116 ? 2.377 -3.487 5.850 1.00 96.69 116 ALA A O 1
ATOM 826 N N . LEU A 1 117 ? 0.304 -4.340 5.785 1.00 94.81 117 LEU A N 1
ATOM 827 C CA . LEU A 1 117 ? 0.729 -5.727 6.008 1.00 94.81 117 LEU A CA 1
ATOM 828 C C . LEU A 1 117 ? 1.656 -6.232 4.897 1.00 94.81 117 LEU A C 1
ATOM 830 O O . LEU A 1 117 ? 2.600 -6.974 5.174 1.00 94.81 117 LEU A O 1
ATOM 834 N N . GLN A 1 118 ? 1.408 -5.832 3.648 1.00 93.00 118 GLN A N 1
ATOM 835 C CA . GLN A 1 118 ? 2.278 -6.185 2.527 1.00 93.00 118 GLN A CA 1
ATOM 836 C C . GLN A 1 118 ? 3.646 -5.502 2.666 1.00 93.00 118 GLN A C 1
ATOM 838 O O . GLN A 1 118 ? 4.671 -6.176 2.592 1.00 93.00 118 GLN A O 1
ATOM 843 N N . LEU A 1 119 ? 3.668 -4.196 2.958 1.00 93.75 119 LEU A N 1
ATOM 844 C CA . LEU A 1 119 ? 4.908 -3.428 3.131 1.00 93.75 119 LEU A CA 1
ATOM 845 C C . LEU A 1 119 ? 5.717 -3.858 4.366 1.00 93.75 119 LEU A C 1
ATOM 847 O O . LEU A 1 119 ? 6.946 -3.838 4.327 1.00 93.75 119 LEU A O 1
ATOM 851 N N . LEU A 1 120 ? 5.058 -4.295 5.445 1.00 93.06 120 LEU A N 1
ATOM 852 C CA . LEU A 1 120 ? 5.716 -4.850 6.634 1.00 93.06 120 LEU A CA 1
ATOM 853 C C . LEU A 1 120 ? 6.462 -6.147 6.323 1.00 93.06 120 LEU A C 1
ATOM 855 O O . LEU A 1 120 ? 7.614 -6.295 6.720 1.00 93.06 120 LEU A O 1
ATOM 859 N N . ARG A 1 121 ? 5.841 -7.065 5.570 1.00 89.69 121 ARG A N 1
ATOM 860 C CA . ARG A 1 121 ? 6.484 -8.324 5.144 1.00 89.69 121 ARG A CA 1
ATOM 861 C C . ARG A 1 121 ? 7.700 -8.085 4.253 1.00 89.69 121 ARG A C 1
ATOM 863 O O . ARG A 1 121 ? 8.608 -8.905 4.228 1.00 89.69 121 ARG A O 1
ATOM 870 N N . GLU A 1 122 ? 7.705 -6.970 3.532 1.00 89.94 122 GLU A N 1
ATOM 871 C CA . GLU A 1 122 ? 8.815 -6.540 2.682 1.00 89.94 122 GLU A CA 1
ATOM 872 C C . GLU A 1 122 ? 9.883 -5.740 3.455 1.00 89.94 122 GLU A C 1
ATOM 874 O O . GLU A 1 122 ? 10.911 -5.397 2.878 1.00 89.94 122 GLU A O 1
ATOM 879 N N . GLY A 1 123 ? 9.661 -5.429 4.741 1.00 90.00 123 GLY A N 1
ATOM 880 C CA . GLY A 1 123 ? 10.567 -4.609 5.553 1.00 90.00 123 GLY A CA 1
ATOM 881 C C . GLY A 1 123 ? 10.624 -3.140 5.120 1.00 90.00 123 GLY A C 1
ATOM 882 O O . GLY A 1 123 ? 11.626 -2.468 5.348 1.00 90.00 123 GLY A O 1
ATOM 883 N N . ARG A 1 124 ? 9.573 -2.648 4.455 1.00 89.94 124 ARG A N 1
ATOM 884 C CA . ARG A 1 124 ? 9.538 -1.334 3.790 1.00 89.94 124 ARG A CA 1
ATOM 885 C C . ARG A 1 124 ? 8.599 -0.324 4.437 1.00 89.94 124 ARG A C 1
ATOM 887 O O . ARG A 1 124 ? 8.567 0.815 3.989 1.00 89.94 124 ARG A O 1
ATOM 894 N N . LEU A 1 125 ? 7.834 -0.711 5.461 1.00 94.19 125 LEU A N 1
ATOM 895 C CA . LEU A 1 125 ? 6.925 0.214 6.140 1.00 94.19 125 LEU A CA 1
ATOM 896 C C . LEU A 1 125 ? 7.690 1.082 7.159 1.00 94.19 125 LEU A C 1
ATOM 898 O O . LEU A 1 125 ? 8.213 0.538 8.135 1.00 94.19 125 LEU A O 1
ATOM 902 N N . PRO A 1 126 ? 7.728 2.417 6.999 1.00 95.12 126 PRO A N 1
ATOM 903 C CA . PRO A 1 126 ? 8.339 3.296 7.987 1.00 95.12 126 PRO A CA 1
ATOM 904 C C . PRO A 1 126 ? 7.567 3.289 9.311 1.00 95.12 126 PRO A C 1
ATOM 906 O O . PRO A 1 126 ? 6.335 3.263 9.334 1.00 95.12 126 PRO A O 1
ATOM 909 N N . LEU A 1 127 ? 8.290 3.401 10.430 1.00 94.44 127 LEU A N 1
ATOM 910 C CA . LEU A 1 127 ? 7.687 3.368 11.768 1.00 94.44 127 LEU A CA 1
ATOM 911 C C . LEU A 1 127 ? 6.661 4.487 12.002 1.00 94.44 127 LEU A C 1
ATOM 913 O O . LEU A 1 127 ? 5.632 4.238 12.621 1.00 94.44 127 LEU A O 1
ATOM 917 N N . HIS A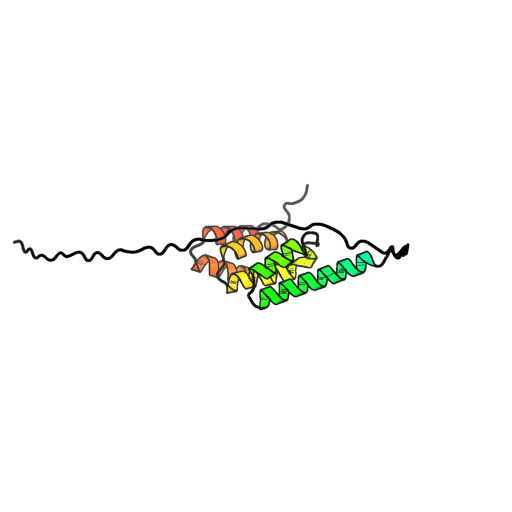 1 128 ? 6.901 5.694 11.481 1.00 95.56 128 HIS A N 1
ATOM 918 C CA . HIS A 1 128 ? 5.974 6.820 11.647 1.00 95.56 128 HIS A CA 1
ATOM 919 C C . HIS A 1 128 ? 4.633 6.585 10.930 1.00 95.56 128 HIS A C 1
ATOM 921 O O . HIS A 1 128 ? 3.580 6.966 11.438 1.00 95.56 128 HIS A O 1
ATOM 927 N N . VAL A 1 129 ? 4.658 5.900 9.783 1.00 96.38 129 VAL A N 1
ATOM 928 C CA . VAL A 1 129 ? 3.452 5.515 9.041 1.00 96.38 129 VAL A CA 1
ATOM 929 C C . VAL A 1 129 ? 2.696 4.408 9.772 1.00 96.38 129 VAL A C 1
ATOM 931 O O . VAL A 1 129 ? 1.474 4.480 9.908 1.00 96.38 129 VAL A O 1
ATOM 934 N N . LEU A 1 130 ? 3.415 3.414 10.309 1.00 96.94 130 LEU A N 1
ATOM 935 C CA . LEU A 1 130 ? 2.821 2.385 11.164 1.00 96.94 130 LEU A CA 1
ATOM 936 C C . LEU A 1 130 ? 2.145 3.006 12.397 1.00 96.94 130 LEU A C 1
ATOM 938 O O . LEU A 1 130 ? 1.018 2.642 12.721 1.00 96.94 130 LEU A O 1
ATOM 942 N N . GLU A 1 131 ? 2.794 3.962 13.062 1.00 97.31 131 GLU A N 1
ATOM 943 C CA . GLU A 1 131 ? 2.227 4.670 14.214 1.00 97.31 131 GLU A CA 1
ATOM 944 C C . GLU A 1 131 ? 0.940 5.424 13.845 1.00 97.31 131 GLU A C 1
ATOM 946 O O . GLU A 1 131 ? -0.066 5.312 14.553 1.00 97.31 131 GLU A O 1
ATOM 951 N N . ALA A 1 132 ? 0.944 6.157 12.727 1.00 96.88 132 ALA A N 1
ATOM 952 C CA . ALA A 1 132 ? -0.229 6.880 12.242 1.00 96.88 132 ALA A CA 1
ATOM 953 C C . ALA A 1 132 ? -1.408 5.933 11.964 1.00 96.88 132 ALA A C 1
ATOM 955 O O . ALA A 1 132 ? -2.532 6.203 12.393 1.00 96.88 132 ALA A O 1
ATOM 956 N N . LEU A 1 133 ? -1.143 4.791 11.325 1.00 97.88 133 LEU A N 1
ATOM 957 C CA . LEU A 1 133 ? -2.148 3.764 11.070 1.00 97.88 133 LEU A CA 1
ATOM 958 C C . LEU A 1 133 ? -2.681 3.139 12.365 1.00 97.88 133 LEU A C 1
ATOM 960 O O . LEU A 1 133 ? -3.891 3.020 12.533 1.00 97.88 133 LEU A O 1
ATOM 964 N N . LEU A 1 134 ? -1.813 2.783 13.315 1.00 97.81 134 LEU A N 1
ATOM 965 C CA . LEU A 1 134 ? -2.240 2.233 14.607 1.00 97.81 134 LEU A CA 1
ATOM 966 C C . LEU A 1 134 ? -3.120 3.218 15.384 1.00 97.81 134 LEU A C 1
ATOM 968 O O . LEU A 1 134 ? -4.108 2.806 15.994 1.00 97.81 134 LEU A O 1
ATOM 972 N N . ARG A 1 135 ? -2.801 4.516 15.330 1.00 97.38 135 ARG A N 1
ATOM 973 C CA . ARG A 1 135 ? -3.630 5.573 15.920 1.00 97.38 135 ARG A CA 1
ATOM 974 C C . ARG A 1 135 ? -5.001 5.646 15.248 1.00 97.38 135 ARG A C 1
ATOM 976 O O . ARG A 1 135 ? -6.000 5.668 15.963 1.00 97.38 135 ARG A O 1
ATOM 983 N N . ALA A 1 136 ? -5.051 5.633 13.915 1.00 96.88 136 ALA A N 1
ATOM 984 C CA . ALA A 1 136 ? -6.306 5.646 13.161 1.00 96.88 136 ALA A CA 1
ATOM 985 C C . ALA A 1 136 ? -7.185 4.426 13.498 1.00 96.88 136 ALA A C 1
ATOM 987 O O . ALA A 1 136 ? -8.367 4.573 13.798 1.00 96.88 136 ALA A O 1
ATOM 988 N N . LEU A 1 137 ? -6.594 3.229 13.560 1.00 97.75 137 LEU A N 1
ATOM 989 C CA . LEU A 1 137 ? -7.298 2.001 13.942 1.00 97.75 137 LEU A CA 1
ATOM 990 C C . LEU A 1 137 ? -7.817 2.047 15.382 1.00 97.75 137 LEU A C 1
ATOM 992 O O . LEU A 1 137 ? -8.935 1.612 15.648 1.00 97.75 137 LEU A O 1
ATOM 996 N N . ALA A 1 138 ? -7.031 2.576 16.323 1.00 96.25 138 ALA A N 1
ATOM 997 C CA . ALA A 1 138 ? -7.461 2.725 17.710 1.00 96.25 138 ALA A CA 1
ATOM 998 C C . ALA A 1 138 ? -8.631 3.714 17.843 1.00 96.25 138 ALA A C 1
ATOM 1000 O O . ALA A 1 138 ? -9.576 3.438 18.577 1.00 96.25 138 ALA A O 1
ATOM 1001 N N . GLN A 1 139 ? -8.598 4.828 17.107 1.00 96.06 139 GLN A N 1
ATOM 1002 C CA . GLN A 1 139 ? -9.697 5.799 17.056 1.00 96.06 139 GLN A CA 1
ATOM 1003 C C . GLN A 1 139 ? -10.965 5.194 16.436 1.00 96.06 139 GLN A C 1
ATOM 1005 O O . GLN A 1 139 ? -12.061 5.432 16.938 1.00 96.06 139 GLN A O 1
ATOM 1010 N N . GLY A 1 140 ? -10.812 4.352 15.410 1.00 96.19 140 GLY A N 1
ATOM 1011 C CA . GLY A 1 140 ? -11.897 3.583 14.795 1.00 96.19 140 GLY A CA 1
ATOM 1012 C C . GLY A 1 140 ? -12.357 2.356 15.593 1.00 96.19 140 GLY A C 1
ATOM 1013 O O . GLY A 1 140 ? -13.169 1.585 15.091 1.00 96.19 140 GLY A O 1
ATOM 1014 N N . GLN A 1 141 ? -11.840 2.135 16.810 1.00 96.75 141 GLN A N 1
ATOM 1015 C CA . GLN A 1 141 ? -12.121 0.955 17.647 1.00 96.75 141 GLN A CA 1
ATOM 1016 C C . GLN A 1 141 ? -11.779 -0.393 16.977 1.00 96.75 141 GLN A C 1
ATOM 1018 O O . GLN A 1 141 ? -12.254 -1.457 17.380 1.00 96.75 141 GLN A O 1
ATOM 1023 N N . GLN A 1 142 ? -10.895 -0.384 15.979 1.00 96.69 142 GLN A N 1
ATOM 1024 C CA . GLN A 1 142 ? -10.438 -1.559 15.234 1.00 96.69 142 GLN A CA 1
ATOM 1025 C C . GLN A 1 142 ? -9.226 -2.226 15.913 1.00 96.69 142 GLN A C 1
ATOM 1027 O O . GLN A 1 142 ? -8.222 -2.567 15.280 1.00 96.69 142 GLN A O 1
ATOM 1032 N N . HIS A 1 143 ? -9.305 -2.445 17.230 1.00 96.38 143 HIS A N 1
ATOM 1033 C CA . HIS A 1 143 ? -8.207 -3.014 18.025 1.00 96.38 143 HIS A CA 1
ATOM 1034 C C . HIS A 1 143 ? -7.686 -4.377 17.536 1.00 96.38 143 HIS A C 1
ATOM 1036 O O . HIS A 1 143 ? -6.466 -4.567 17.556 1.00 96.38 143 HIS A O 1
ATOM 1042 N N . PRO A 1 144 ? -8.528 -5.323 17.061 1.00 96.50 144 PRO A N 1
ATOM 1043 C CA . PRO A 1 144 ? -8.030 -6.594 16.535 1.00 96.50 144 PRO A CA 1
ATOM 1044 C C . PRO A 1 144 ? -7.071 -6.411 15.352 1.00 96.50 144 PRO A C 1
ATOM 1046 O O . PRO A 1 144 ? -6.051 -7.099 15.271 1.00 96.50 144 PRO A O 1
ATOM 1049 N N . ARG A 1 145 ? -7.360 -5.441 14.475 1.00 95.62 145 ARG A N 1
ATOM 1050 C CA . ARG A 1 145 ? -6.541 -5.125 13.301 1.00 95.62 145 ARG A CA 1
ATOM 1051 C C . ARG A 1 145 ? -5.234 -4.442 13.697 1.00 95.62 145 ARG A C 1
ATOM 1053 O O . ARG A 1 145 ? -4.172 -4.816 13.207 1.00 95.62 145 ARG A O 1
ATOM 1060 N N . ALA A 1 146 ? -5.286 -3.521 14.660 1.00 96.81 146 ALA A N 1
ATOM 1061 C CA . ALA A 1 146 ? -4.086 -2.905 15.226 1.00 96.81 146 ALA A CA 1
ATOM 1062 C C . ALA A 1 146 ? -3.150 -3.952 15.865 1.00 96.81 146 ALA A C 1
ATOM 1064 O O . ALA A 1 146 ? -1.940 -3.942 15.637 1.00 96.81 146 ALA A O 1
ATOM 1065 N N . ALA A 1 147 ? -3.710 -4.911 16.611 1.00 96.25 147 ALA A N 1
ATOM 1066 C CA . ALA A 1 147 ? -2.948 -6.003 17.214 1.00 96.25 147 ALA A CA 1
ATOM 1067 C C . ALA A 1 147 ? -2.350 -6.966 16.171 1.00 96.25 147 ALA A C 1
ATOM 1069 O O . ALA A 1 147 ? -1.301 -7.564 16.409 1.00 96.25 147 ALA A O 1
ATOM 1070 N N . GLU A 1 148 ? -3.006 -7.159 15.026 1.00 95.00 148 GLU A N 1
ATOM 1071 C CA . GLU A 1 148 ? -2.457 -7.916 13.897 1.00 95.00 148 GLU A CA 1
ATOM 1072 C C . GLU A 1 148 ? -1.238 -7.221 13.283 1.00 95.00 148 GLU A C 1
ATOM 1074 O O . GLU A 1 148 ? -0.196 -7.859 13.132 1.00 95.00 148 GLU A O 1
ATOM 1079 N N . LEU A 1 149 ? -1.328 -5.916 13.009 1.00 95.25 149 LEU A N 1
ATOM 1080 C CA . LEU A 1 149 ? -0.211 -5.132 12.473 1.00 95.25 149 LEU A CA 1
ATOM 1081 C C . LEU A 1 149 ? 0.994 -5.120 13.413 1.00 95.25 149 LEU A C 1
ATOM 1083 O O . LEU A 1 149 ? 2.119 -5.314 12.963 1.00 95.25 149 LEU A O 1
ATOM 1087 N N . LEU A 1 150 ? 0.768 -4.957 14.720 1.00 95.25 150 LEU A N 1
ATOM 1088 C CA . LEU A 1 150 ? 1.840 -5.018 15.716 1.00 95.25 150 LEU A CA 1
ATOM 1089 C C . LEU A 1 150 ? 2.525 -6.386 15.736 1.00 95.25 150 LEU A C 1
ATOM 1091 O O . LEU A 1 150 ? 3.750 -6.461 15.727 1.00 95.25 150 LEU A O 1
ATOM 1095 N N . ARG A 1 151 ? 1.752 -7.478 15.703 1.00 94.50 151 ARG A N 1
ATOM 1096 C CA . ARG A 1 151 ? 2.322 -8.831 15.620 1.00 94.50 151 ARG A CA 1
ATOM 1097 C C . ARG A 1 151 ? 3.134 -9.025 14.342 1.00 94.50 151 ARG A C 1
ATOM 1099 O O . ARG A 1 151 ? 4.201 -9.622 14.410 1.00 94.50 151 ARG A O 1
ATOM 1106 N N . ALA A 1 152 ? 2.655 -8.512 13.209 1.00 92.62 152 ALA A N 1
ATOM 1107 C CA . ALA A 1 152 ? 3.384 -8.570 11.946 1.00 92.62 152 ALA A CA 1
ATOM 1108 C C . ALA A 1 152 ? 4.689 -7.757 11.993 1.00 92.62 152 ALA A C 1
ATOM 1110 O O . ALA A 1 152 ? 5.710 -8.232 11.509 1.00 92.62 152 ALA A O 1
ATOM 1111 N N . ALA A 1 153 ? 4.679 -6.576 12.616 1.00 92.38 153 ALA A N 1
ATOM 1112 C CA . ALA A 1 153 ? 5.861 -5.728 12.769 1.00 92.38 153 ALA A CA 1
ATOM 1113 C C . ALA A 1 153 ? 6.902 -6.305 13.745 1.00 92.38 153 ALA A C 1
ATOM 1115 O O . ALA A 1 153 ? 8.097 -6.083 13.573 1.00 92.38 153 ALA A O 1
ATOM 1116 N N . CYS A 1 154 ? 6.461 -7.046 14.766 1.00 91.19 154 CYS A N 1
ATOM 1117 C CA . CYS A 1 154 ? 7.339 -7.696 15.741 1.00 91.19 154 CYS A CA 1
ATOM 1118 C C . CYS A 1 154 ? 7.778 -9.110 15.334 1.00 91.19 154 CYS A C 1
ATOM 1120 O O . CYS A 1 154 ? 8.613 -9.703 16.019 1.00 91.19 154 CYS A O 1
ATOM 1122 N N . ALA A 1 155 ? 7.212 -9.679 14.266 1.00 86.31 155 ALA A N 1
ATOM 1123 C CA . ALA A 1 155 ? 7.637 -10.979 13.776 1.00 86.31 155 ALA A CA 1
ATOM 1124 C C . ALA A 1 155 ? 9.095 -10.885 13.290 1.00 86.31 155 ALA A C 1
ATOM 1126 O O . ALA A 1 155 ? 9.447 -9.925 12.600 1.00 86.31 155 ALA A O 1
ATOM 1127 N N . PRO A 1 156 ? 9.963 -11.856 13.630 1.00 70.38 156 PRO A N 1
ATOM 1128 C CA . PRO A 1 156 ? 11.329 -11.854 13.129 1.00 70.38 156 PRO A CA 1
ATOM 1129 C C . PRO A 1 156 ? 11.291 -11.874 11.599 1.00 70.38 156 PRO A C 1
ATOM 1131 O O . PRO A 1 156 ? 10.587 -12.694 11.007 1.00 70.38 156 PRO A O 1
ATOM 1134 N N . ALA A 1 157 ? 12.063 -10.993 10.961 1.00 62.19 157 ALA A N 1
ATOM 1135 C CA . ALA A 1 157 ? 12.098 -10.798 9.508 1.00 62.19 157 ALA A CA 1
ATOM 1136 C C . ALA A 1 157 ? 12.679 -11.997 8.710 1.00 62.19 157 ALA A C 1
ATOM 1138 O O . ALA A 1 157 ? 13.229 -11.814 7.631 1.00 62.19 157 ALA A O 1
ATOM 1139 N N . GLY A 1 158 ? 12.601 -13.230 9.226 1.00 56.22 158 GLY A N 1
ATOM 1140 C CA . GLY A 1 158 ? 13.400 -14.366 8.759 1.00 56.22 158 GLY A CA 1
ATOM 1141 C C . GLY A 1 158 ? 12.803 -15.747 9.032 1.00 56.22 158 GLY A C 1
ATOM 1142 O O . GLY A 1 158 ? 13.505 -16.627 9.513 1.00 56.22 158 GLY A O 1
ATOM 1143 N N . GLY A 1 159 ? 11.524 -15.956 8.718 1.00 48.16 159 GLY A N 1
ATOM 1144 C CA . GLY A 1 159 ? 10.885 -17.283 8.718 1.00 48.16 159 GLY A CA 1
ATOM 1145 C C . GLY A 1 159 ? 10.689 -17.895 7.324 1.00 48.16 159 GLY A C 1
ATOM 1146 O O . GLY A 1 159 ? 9.799 -18.719 7.157 1.00 48.16 159 GLY A O 1
ATOM 1147 N N . GLY A 1 160 ? 11.445 -17.447 6.317 1.00 49.16 160 GLY A N 1
ATOM 1148 C CA . GLY A 1 160 ? 11.354 -17.905 4.925 1.00 49.16 160 GLY A CA 1
ATOM 1149 C C . GLY A 1 160 ? 12.662 -18.527 4.447 1.00 49.16 160 GLY A C 1
ATOM 1150 O O . GLY A 1 160 ? 13.265 -18.030 3.505 1.00 49.16 160 GLY A O 1
ATOM 1151 N N . GLY A 1 161 ? 13.137 -19.554 5.151 1.00 46.88 161 GLY A N 1
ATOM 1152 C CA . GLY A 1 161 ? 14.147 -20.479 4.645 1.00 46.88 161 GLY A CA 1
ATOM 1153 C C . GLY A 1 161 ? 13.451 -21.775 4.248 1.00 46.88 161 GLY A C 1
ATOM 1154 O O . GLY A 1 161 ? 12.994 -22.508 5.125 1.00 46.88 161 GLY A O 1
ATOM 1155 N N . GLY A 1 162 ? 13.343 -22.017 2.946 1.00 36.69 162 GLY A N 1
ATOM 1156 C CA . GLY A 1 162 ? 12.822 -23.236 2.337 1.00 36.69 162 GLY A CA 1
ATOM 1157 C C . GLY A 1 162 ? 13.221 -23.274 0.878 1.00 36.69 162 GLY A C 1
ATOM 1158 O O . GLY A 1 162 ? 12.863 -22.301 0.180 1.00 36.69 162 GLY A O 1
#

Secondary structure (DSSP, 8-state):
---------------------------------------------TTH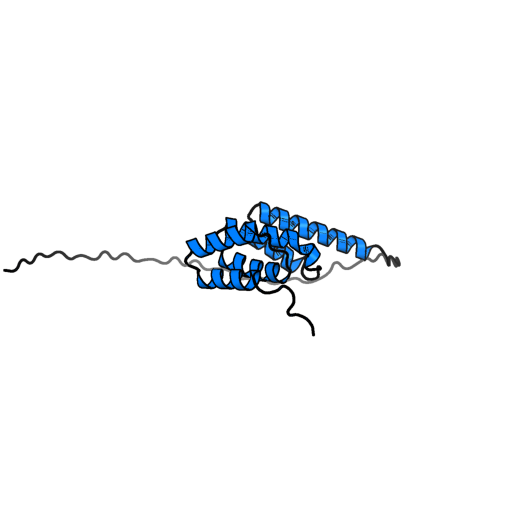HHHHHHHHHHHHHHHHHHHHHHT-HHHHHHHHHHTSTTS-TTTTHHHHHHHHHHHHHTT-HHHHHHHHHHHHHTT---HHHHHHHHHHHHHTT-HHHHHHHHHHHHS-S-----

Sequence (162 aa):
AASDAGGEPPRGSAEPPARRVEAGAEAAATATEAAQAAELGEGEGEGDGEEDAELALREAIHCALSLAQSNDVDEAVEVLRCECAHAPRAALAEARLAVLEAYLRRERADAASELALQLLREGRLPLHVLEALLRALAQGQQHPRAAELLRAACAPAGGGGG

Foldseek 3Di:
DDDDDDDDDDDDDDDDDDDDDDDDDDDDDDDDDDDDDDDDDPDPPPDVPVVVLVVQLVVLLVVLLVCLVVLVLVVSVVSCVPSVVPPDPVSNLVSLQSSLVSCLVVLVLVVSLVSLLVCLLVVRDDPVSLVSSLVSCVVVVVVVSSVVSVCSNPPPNDPPDD

pLDDT: mean 79.33, std 22.27, range [36.69, 98.44]

Organism: NCBI:txid311494